Protein AF-X1TQ91-F1 (afdb_monomer_lite)

Foldseek 3Di:
DDPVVVVVVVVVVVVVVVCQDPLNVVLVVQCVPVHPVSSVVSVVVVVVVVVVVVVVVVVCVVVVCVVDVPVVVVVVVVVVVVVVVVVVD

Radius of gyration: 17.03 Å; chains: 1; bounding box: 46×28×34 Å

Structure (mmCIF, N/CA/C/O backbone):
data_AF-X1TQ91-F1
#
_entry.id   AF-X1TQ91-F1
#
loop_
_atom_site.group_PDB
_atom_site.id
_atom_site.type_symbol
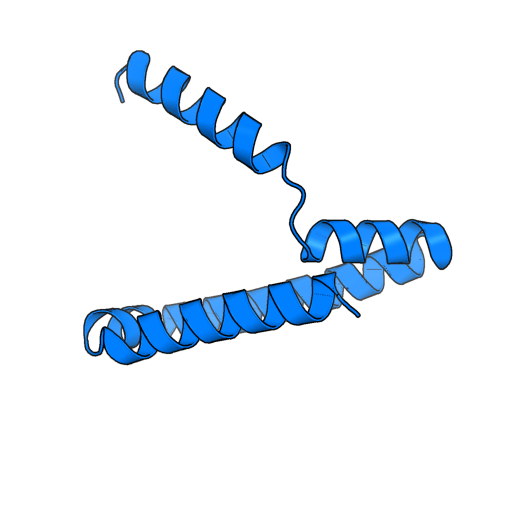_atom_site.label_atom_id
_atom_site.label_alt_id
_atom_site.label_comp_id
_atom_site.label_asym_id
_atom_site.label_entity_id
_atom_site.label_seq_id
_atom_site.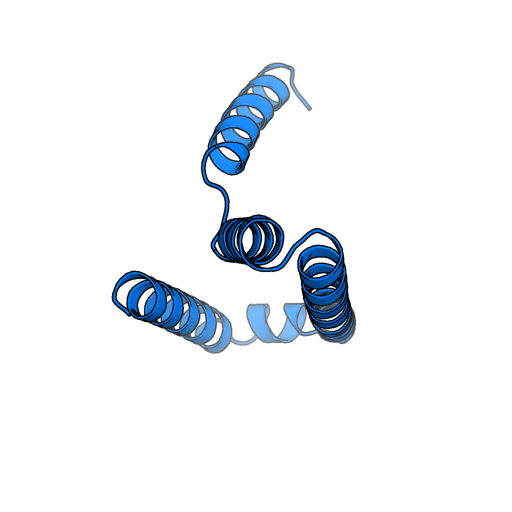pdbx_PDB_ins_code
_atom_site.Cartn_x
_atom_site.Cartn_y
_atom_site.Cartn_z
_atom_site.occupancy
_atom_site.B_iso_or_equiv
_atom_site.auth_seq_id
_atom_site.auth_comp_id
_atom_site.auth_asym_id
_atom_site.auth_atom_id
_atom_site.pdbx_PDB_model_num
ATOM 1 N N . MET A 1 1 ? 22.965 -8.225 5.201 1.00 64.81 1 MET A N 1
ATOM 2 C CA . MET A 1 1 ? 22.270 -6.977 5.596 1.00 64.81 1 MET A CA 1
ATOM 3 C C . MET A 1 1 ? 22.984 -6.423 6.816 1.00 64.81 1 MET A C 1
ATOM 5 O O . MET A 1 1 ? 23.208 -7.196 7.738 1.00 64.81 1 MET A O 1
ATOM 9 N N . SER A 1 2 ? 23.417 -5.158 6.809 1.00 87.56 2 SER A N 1
ATOM 10 C CA . SER A 1 2 ? 24.037 -4.570 8.005 1.00 87.56 2 SER A CA 1
ATOM 11 C C . SER A 1 2 ? 22.957 -4.267 9.048 1.00 87.56 2 SER A C 1
ATOM 13 O O . SER A 1 2 ? 21.789 -4.074 8.701 1.00 87.56 2 SER A O 1
ATOM 15 N N . PHE A 1 3 ? 23.333 -4.207 10.325 1.00 86.38 3 PHE A N 1
ATOM 16 C CA . PHE A 1 3 ? 22.413 -3.846 11.409 1.00 86.38 3 PHE A CA 1
ATOM 17 C C . PHE A 1 3 ? 21.740 -2.478 11.173 1.00 86.38 3 PHE A C 1
ATOM 19 O O . PHE A 1 3 ? 20.556 -2.308 11.455 1.00 86.38 3 PHE A O 1
ATOM 26 N N . GLY A 1 4 ? 22.448 -1.536 10.537 1.00 89.31 4 GLY A N 1
ATOM 27 C CA . G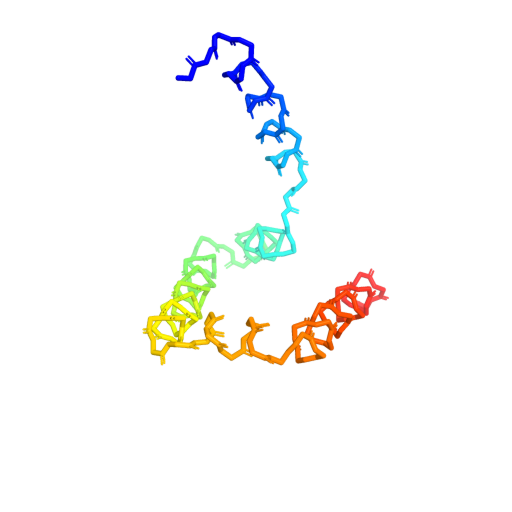LY A 1 4 ? 21.886 -0.245 10.129 1.00 89.31 4 GLY A CA 1
ATOM 28 C C . GLY A 1 4 ? 20.757 -0.364 9.096 1.00 89.31 4 GLY A C 1
ATOM 29 O O . GLY A 1 4 ? 19.764 0.352 9.194 1.00 89.31 4 GLY A O 1
ATOM 30 N N . THR A 1 5 ? 20.847 -1.307 8.150 1.00 89.00 5 THR A N 1
ATOM 31 C CA . THR A 1 5 ? 19.770 -1.566 7.176 1.00 89.00 5 THR A CA 1
ATOM 32 C C . THR A 1 5 ? 18.511 -2.112 7.851 1.00 89.00 5 THR A C 1
ATOM 34 O O . THR A 1 5 ? 17.408 -1.745 7.457 1.00 89.00 5 THR A O 1
ATOM 37 N N . LEU A 1 6 ? 18.660 -2.959 8.877 1.00 90.50 6 LEU A N 1
ATOM 38 C CA . LEU A 1 6 ? 17.523 -3.506 9.628 1.00 90.50 6 LEU A CA 1
ATOM 39 C C . LEU A 1 6 ? 16.776 -2.414 10.398 1.00 90.50 6 LEU A C 1
ATOM 41 O O . LEU A 1 6 ? 15.551 -2.368 10.350 1.00 90.50 6 LEU A O 1
ATOM 45 N N . ILE A 1 7 ? 17.507 -1.508 11.052 1.00 91.88 7 ILE A N 1
ATOM 46 C CA . ILE A 1 7 ? 16.909 -0.371 11.763 1.00 91.88 7 ILE A CA 1
ATOM 47 C C . ILE A 1 7 ? 16.186 0.561 10.785 1.00 91.88 7 ILE A C 1
ATOM 49 O O . ILE A 1 7 ? 15.036 0.925 11.023 1.00 91.88 7 ILE A O 1
ATOM 53 N N . ALA A 1 8 ? 16.819 0.912 9.661 1.00 89.12 8 ALA A N 1
ATOM 54 C CA . ALA A 1 8 ? 16.196 1.755 8.642 1.00 89.12 8 ALA A CA 1
ATOM 55 C C . ALA A 1 8 ? 14.921 1.114 8.066 1.00 89.12 8 ALA A C 1
ATOM 57 O O . ALA A 1 8 ? 13.891 1.777 7.958 1.00 89.12 8 ALA A O 1
ATOM 58 N N . PHE A 1 9 ? 14.961 -0.187 7.760 1.00 89.56 9 PHE A N 1
ATOM 59 C CA . PHE A 1 9 ? 13.789 -0.935 7.307 1.00 89.56 9 PHE A CA 1
ATOM 60 C C . PHE A 1 9 ? 12.669 -0.928 8.354 1.00 89.56 9 PHE A C 1
ATOM 62 O O . PHE A 1 9 ? 11.519 -0.667 8.008 1.00 89.56 9 PHE A O 1
ATOM 69 N N . ALA A 1 10 ? 12.999 -1.149 9.631 1.00 90.12 10 ALA A N 1
ATOM 70 C CA . ALA A 1 10 ? 12.026 -1.119 10.717 1.00 90.12 10 ALA A CA 1
ATOM 71 C C . ALA A 1 10 ? 11.318 0.243 10.803 1.00 90.12 10 ALA A C 1
ATOM 73 O O . ALA A 1 10 ? 10.091 0.285 10.791 1.00 90.12 10 ALA A O 1
ATOM 74 N N . PHE A 1 11 ? 12.055 1.358 10.782 1.00 91.75 11 PHE A N 1
ATOM 75 C CA . PHE A 1 11 ? 11.453 2.697 10.799 1.00 91.75 11 PHE A CA 1
ATOM 76 C C . PHE A 1 11 ? 10.560 2.975 9.585 1.00 91.75 11 PHE A C 1
ATOM 78 O O . PHE A 1 11 ? 9.451 3.484 9.747 1.00 91.75 11 PHE A O 1
ATOM 85 N N . VAL A 1 12 ? 11.002 2.607 8.379 1.00 88.81 12 VAL A N 1
ATOM 86 C CA . VAL A 1 12 ? 10.196 2.776 7.159 1.00 88.81 12 VAL A CA 1
ATOM 87 C C . VAL A 1 12 ? 8.925 1.928 7.226 1.00 88.81 12 VAL A C 1
ATOM 89 O O . VAL A 1 12 ? 7.838 2.432 6.954 1.00 88.81 12 VAL A O 1
ATOM 92 N N . SER A 1 13 ? 9.036 0.666 7.650 1.00 84.81 13 SER A N 1
ATOM 93 C CA . SER A 1 13 ? 7.882 -0.227 7.802 1.00 84.81 13 SER A CA 1
ATOM 94 C C . SER A 1 13 ? 6.884 0.276 8.848 1.00 84.81 13 SER A C 1
ATOM 96 O O . SER A 1 13 ? 5.680 0.225 8.606 1.00 84.81 13 SER A O 1
ATOM 98 N N . LEU A 1 14 ? 7.365 0.841 9.962 1.00 86.25 14 LEU A N 1
ATOM 99 C CA . LEU A 1 14 ? 6.518 1.475 10.972 1.00 86.25 14 LEU A CA 1
ATOM 100 C C . LEU A 1 14 ? 5.765 2.672 10.383 1.00 86.25 14 LEU A C 1
ATOM 102 O O . LEU A 1 14 ? 4.553 2.771 10.552 1.00 86.25 14 LEU A O 1
ATOM 106 N N . GLY A 1 15 ? 6.447 3.538 9.627 1.00 85.69 15 GLY A N 1
ATOM 107 C CA . GLY A 1 15 ? 5.805 4.655 8.928 1.00 85.69 15 GLY A CA 1
ATOM 108 C C . GLY A 1 15 ? 4.729 4.204 7.933 1.00 85.69 15 GLY A C 1
ATOM 109 O O . GLY A 1 15 ? 3.647 4.791 7.883 1.00 85.69 15 GLY A O 1
ATOM 110 N N . MET A 1 16 ? 4.991 3.126 7.186 1.00 80.81 16 MET A N 1
ATOM 111 C CA . MET A 1 16 ? 4.028 2.549 6.241 1.00 80.81 16 MET A CA 1
ATOM 112 C C . MET A 1 16 ? 2.805 1.950 6.943 1.00 80.81 16 MET A C 1
ATOM 114 O O . MET A 1 16 ? 1.686 2.161 6.487 1.00 80.81 16 MET A O 1
ATOM 118 N N . VAL A 1 17 ? 2.991 1.247 8.065 1.00 77.12 17 VAL A N 1
ATOM 119 C CA . VAL A 1 17 ? 1.884 0.677 8.855 1.00 77.12 17 VAL A CA 1
ATOM 120 C C . VAL A 1 17 ? 1.003 1.770 9.463 1.00 77.12 17 VAL A C 1
ATOM 122 O O . VAL A 1 17 ? -0.216 1.617 9.507 1.00 77.12 17 VAL A O 1
ATOM 125 N N . CYS A 1 18 ? 1.597 2.888 9.892 1.00 74.94 18 CYS A N 1
ATOM 126 C CA . CYS A 1 18 ? 0.859 4.024 10.447 1.00 74.94 18 CYS A CA 1
ATOM 127 C C . CYS A 1 18 ? 0.007 4.780 9.417 1.00 74.94 18 CYS A C 1
ATOM 129 O O . CYS A 1 18 ? -0.870 5.540 9.817 1.00 74.94 18 CYS A O 1
ATOM 131 N N . SER A 1 19 ? 0.239 4.581 8.117 1.00 75.50 19 SER A N 1
ATOM 132 C CA . SER A 1 19 ? -0.580 5.143 7.038 1.00 75.50 19 SER A CA 1
ATOM 133 C C . SER A 1 19 ? -1.488 4.050 6.465 1.00 75.50 19 SER A C 1
ATOM 135 O O . SER A 1 19 ? -1.186 3.518 5.392 1.00 75.50 19 SER A O 1
ATOM 137 N N . PRO A 1 20 ? -2.579 3.658 7.166 1.00 70.31 20 PRO A N 1
ATOM 138 C CA . PRO A 1 20 ? -3.484 2.637 6.665 1.00 70.31 20 PRO A CA 1
ATOM 139 C C . PRO A 1 20 ? -4.011 3.088 5.305 1.00 70.31 20 PRO A C 1
ATOM 141 O O . PRO A 1 20 ? -4.638 4.138 5.177 1.00 70.31 20 PRO A O 1
ATOM 144 N N . GLY A 1 21 ? -3.706 2.310 4.268 1.00 76.12 21 GLY A N 1
ATOM 145 C CA . GLY A 1 21 ? -4.069 2.677 2.907 1.00 76.12 21 GLY A CA 1
ATOM 146 C C . GLY A 1 21 ? -5.592 2.726 2.697 1.00 76.12 21 GLY A C 1
ATOM 147 O O . GLY A 1 21 ? -6.351 2.172 3.499 1.00 76.12 21 GLY A O 1
ATOM 148 N N . PRO A 1 22 ? -6.052 3.289 1.566 1.00 73.50 22 PRO A N 1
ATOM 149 C CA . PRO A 1 22 ? -7.474 3.395 1.217 1.00 73.50 22 PRO A CA 1
ATOM 150 C C . PRO A 1 22 ? -8.213 2.054 1.300 1.00 73.50 22 PRO A C 1
ATOM 152 O O . PRO A 1 22 ? -9.339 1.983 1.781 1.00 73.50 22 PRO A O 1
ATOM 155 N N . ASN A 1 23 ? -7.540 0.968 0.908 1.00 76.69 23 ASN A N 1
ATOM 156 C CA . ASN A 1 23 ? -8.057 -0.394 1.017 1.00 76.69 23 ASN A CA 1
ATOM 157 C C . ASN A 1 23 ? -8.333 -0.816 2.472 1.00 76.69 23 ASN A C 1
ATOM 159 O O . ASN A 1 23 ? -9.369 -1.407 2.767 1.00 76.69 23 ASN A O 1
ATOM 163 N N . MET A 1 24 ? -7.418 -0.503 3.394 1.00 77.12 24 MET A N 1
ATOM 164 C CA . MET A 1 24 ? -7.570 -0.849 4.809 1.00 77.12 24 MET A CA 1
ATOM 165 C C . MET A 1 24 ? -8.683 -0.021 5.452 1.00 77.12 24 MET A C 1
ATOM 167 O O . MET A 1 24 ? -9.513 -0.574 6.168 1.00 77.12 24 MET A O 1
ATOM 171 N N . ILE A 1 25 ? -8.751 1.276 5.135 1.00 80.75 25 ILE A N 1
ATOM 172 C CA . ILE A 1 25 ? -9.825 2.170 5.590 1.00 80.75 25 ILE A CA 1
ATOM 173 C C . ILE A 1 25 ? -11.186 1.685 5.070 1.00 80.75 25 ILE A C 1
ATOM 175 O O . ILE A 1 25 ? -12.142 1.613 5.841 1.00 80.75 25 ILE A O 1
ATOM 179 N N . TYR A 1 26 ? -11.269 1.277 3.799 1.00 79.19 26 TYR A N 1
ATOM 180 C CA . TYR A 1 26 ? -12.479 0.700 3.209 1.00 79.19 26 TYR A CA 1
ATOM 181 C C . TYR A 1 26 ? -12.934 -0.563 3.951 1.00 79.19 26 TYR A C 1
ATOM 183 O O . TYR A 1 26 ? -14.101 -0.674 4.333 1.00 79.19 26 TYR A O 1
ATOM 191 N N . LEU A 1 27 ? -12.009 -1.494 4.210 1.00 77.25 27 LEU A N 1
ATOM 192 C CA . LEU A 1 27 ? -12.306 -2.737 4.921 1.00 77.25 27 LEU A CA 1
ATOM 193 C C . LEU A 1 27 ? -12.786 -2.480 6.352 1.00 77.25 27 LEU A C 1
ATOM 195 O O . LEU A 1 27 ? -13.758 -3.094 6.794 1.00 77.25 27 LEU A O 1
ATOM 199 N N . ILE A 1 28 ? -12.116 -1.572 7.066 1.00 80.50 28 ILE A N 1
ATOM 200 C CA . ILE A 1 28 ? -12.459 -1.182 8.437 1.00 80.50 28 ILE A CA 1
ATOM 201 C C . ILE A 1 28 ? -13.843 -0.529 8.455 1.00 80.50 28 ILE A C 1
ATOM 203 O O . ILE A 1 28 ? -14.707 -0.960 9.214 1.00 80.50 28 ILE A O 1
ATOM 207 N N . SER A 1 29 ? -14.087 0.441 7.571 1.00 80.00 29 SER A N 1
ATOM 208 C CA . SER A 1 29 ? -15.370 1.140 7.465 1.00 80.00 29 SER A CA 1
ATOM 209 C C . SER A 1 29 ? -16.517 0.165 7.195 1.00 80.00 29 SER A C 1
ATOM 211 O O . SER A 1 29 ? -17.502 0.156 7.934 1.00 80.00 29 SER A O 1
ATOM 213 N N . ARG A 1 30 ? -16.363 -0.742 6.217 1.00 77.56 30 ARG A N 1
ATOM 214 C CA . ARG A 1 30 ? -17.360 -1.782 5.905 1.00 77.56 30 ARG A CA 1
ATOM 215 C C . ARG A 1 30 ? -17.562 -2.780 7.044 1.00 77.56 30 ARG A C 1
ATOM 217 O O . ARG A 1 30 ? -18.699 -3.160 7.312 1.00 77.56 30 ARG A O 1
ATOM 224 N N . SER A 1 31 ? -16.493 -3.183 7.730 1.00 79.62 31 SER A N 1
ATOM 225 C CA . SER A 1 31 ? -16.569 -4.127 8.855 1.00 79.62 31 SER A CA 1
ATOM 226 C C . SER A 1 31 ? -17.281 -3.531 10.069 1.00 79.62 31 SER A C 1
ATOM 228 O O . SER A 1 31 ? -18.023 -4.239 10.748 1.00 79.62 31 SER A O 1
ATOM 230 N N . ILE A 1 32 ? -17.063 -2.240 10.339 1.00 80.38 32 ILE A N 1
ATOM 231 C CA . ILE A 1 32 ? -17.684 -1.522 11.458 1.00 80.38 32 ILE A CA 1
ATOM 232 C C . ILE A 1 32 ? -19.149 -1.196 11.147 1.00 80.38 32 ILE A C 1
ATOM 234 O O . ILE A 1 32 ? -20.010 -1.415 11.992 1.00 80.38 32 ILE A O 1
ATOM 238 N N . THR A 1 33 ? -19.454 -0.707 9.941 1.00 82.00 33 THR A N 1
ATOM 239 C CA . THR A 1 33 ? -20.815 -0.259 9.585 1.00 82.00 33 THR A CA 1
ATOM 240 C C . THR A 1 33 ? -21.770 -1.392 9.219 1.00 82.00 33 THR A C 1
ATOM 242 O O . THR A 1 33 ? -22.964 -1.273 9.474 1.00 82.00 33 THR A O 1
ATOM 245 N N . GLN A 1 34 ? -21.282 -2.483 8.620 1.00 74.88 34 GLN A N 1
ATOM 246 C CA . GLN A 1 34 ? -22.127 -3.570 8.098 1.00 74.88 34 GLN A CA 1
ATOM 247 C C . GLN A 1 34 ? -21.811 -4.947 8.708 1.00 74.88 34 GLN A C 1
ATOM 249 O O . GLN A 1 34 ? -22.334 -5.971 8.266 1.00 74.88 34 GLN A O 1
ATOM 254 N N . GLY A 1 35 ? -20.985 -4.979 9.757 1.00 82.56 35 GLY A N 1
ATOM 255 C CA . GLY A 1 35 ? -20.654 -6.180 10.519 1.00 82.56 35 GLY A CA 1
ATOM 256 C C . GLY A 1 35 ? -19.533 -7.033 9.913 1.00 82.56 35 GLY A C 1
ATOM 257 O O . GLY A 1 35 ? -19.078 -6.840 8.784 1.00 82.56 35 GLY A O 1
ATOM 258 N N . ARG A 1 36 ? -19.083 -8.037 10.683 1.00 76.19 36 ARG A N 1
ATOM 259 C CA . ARG A 1 36 ? -17.935 -8.903 10.333 1.00 76.19 36 ARG A CA 1
ATOM 260 C C . ARG A 1 36 ? -18.070 -9.592 8.974 1.00 76.19 36 ARG A C 1
ATOM 262 O O . ARG A 1 36 ? -17.076 -9.712 8.267 1.00 76.19 36 ARG A O 1
ATOM 269 N N . MET A 1 37 ? -19.273 -10.026 8.595 1.00 77.75 37 MET A N 1
ATOM 270 C CA . MET A 1 37 ? -19.494 -10.717 7.318 1.00 77.75 37 MET A CA 1
ATOM 271 C C . MET A 1 37 ? -19.280 -9.801 6.107 1.00 77.75 37 MET A C 1
ATOM 273 O O . MET A 1 37 ? -18.654 -10.222 5.137 1.00 77.75 37 MET A O 1
ATOM 277 N N . ALA A 1 38 ? -19.710 -8.537 6.178 1.00 73.94 38 ALA A N 1
ATOM 278 C CA . ALA A 1 38 ? -19.459 -7.558 5.118 1.00 73.94 38 ALA A CA 1
ATOM 279 C C . ALA A 1 38 ? -17.956 -7.250 4.966 1.00 73.94 38 ALA A C 1
ATOM 281 O O . ALA A 1 38 ? -17.456 -7.082 3.849 1.00 73.94 38 ALA A O 1
ATOM 282 N N . GLY A 1 39 ? -17.220 -7.258 6.083 1.00 77.62 39 GLY A N 1
ATOM 283 C CA . GLY A 1 39 ? -15.760 -7.170 6.105 1.00 77.62 39 GLY A CA 1
ATOM 284 C C . GLY A 1 39 ? -15.073 -8.333 5.389 1.00 77.62 39 GLY A C 1
ATOM 285 O O . GLY A 1 39 ? -14.212 -8.113 4.541 1.00 77.62 39 GLY A O 1
ATOM 286 N N . VAL A 1 40 ? -15.490 -9.572 5.675 1.00 79.94 40 VAL A N 1
ATOM 287 C CA . VAL A 1 40 ? -14.927 -10.783 5.046 1.00 79.94 40 VAL A CA 1
ATOM 288 C C . VAL A 1 40 ? -15.218 -10.830 3.545 1.00 79.94 40 VAL A C 1
ATOM 290 O O . VAL A 1 40 ? -14.327 -11.156 2.767 1.00 79.94 40 VAL A O 1
ATOM 293 N N . ILE A 1 41 ? -16.424 -10.456 3.109 1.00 82.44 41 ILE A N 1
ATOM 294 C CA . ILE A 1 41 ? -16.757 -10.404 1.675 1.00 82.44 41 ILE A CA 1
ATOM 295 C C . ILE A 1 41 ? -15.899 -9.352 0.959 1.00 82.44 41 ILE A C 1
ATOM 297 O O . ILE A 1 41 ? -15.349 -9.624 -0.108 1.00 82.44 41 ILE A O 1
ATOM 301 N N . SER A 1 42 ? -15.720 -8.177 1.572 1.00 80.94 42 SER A N 1
ATOM 302 C CA . SER A 1 42 ? -14.832 -7.133 1.044 1.00 80.94 42 SER A CA 1
ATOM 303 C C . SER A 1 42 ? -13.383 -7.625 0.953 1.00 80.94 42 SER A C 1
ATOM 305 O O . SER A 1 42 ? -12.720 -7.405 -0.057 1.00 80.94 42 SER A O 1
ATOM 307 N N . LEU A 1 43 ? -12.908 -8.356 1.968 1.00 83.69 43 LEU A N 1
ATOM 308 C CA . LEU A 1 43 ? -11.574 -8.957 1.978 1.00 83.69 43 LEU A CA 1
ATOM 309 C C . LEU A 1 43 ? -11.393 -9.954 0.831 1.00 83.69 43 LEU A C 1
ATOM 311 O O . LEU A 1 43 ? -10.376 -9.908 0.147 1.00 83.69 43 LEU A O 1
ATOM 315 N N . LEU A 1 44 ? -12.371 -10.831 0.596 1.00 85.00 44 LEU A N 1
ATOM 316 C CA . LEU A 1 44 ? -12.322 -11.801 -0.500 1.00 85.00 44 LEU A CA 1
ATOM 317 C C . LEU A 1 44 ? -12.272 -11.110 -1.867 1.00 85.00 44 LEU A C 1
ATOM 319 O O . LEU A 1 44 ? -11.493 -11.523 -2.724 1.00 85.00 44 LEU A O 1
ATOM 323 N N . GLY A 1 45 ? -13.038 -10.031 -2.053 1.00 84.31 45 GLY A N 1
ATOM 324 C CA . GLY A 1 45 ? -12.976 -9.215 -3.269 1.00 84.31 45 GLY A CA 1
ATOM 325 C C . GLY A 1 45 ? -11.590 -8.604 -3.494 1.00 84.31 45 GLY A C 1
ATOM 326 O O . GLY A 1 45 ? -11.044 -8.683 -4.594 1.00 84.31 45 GLY A O 1
ATOM 327 N N . VAL A 1 46 ? -10.979 -8.068 -2.436 1.00 85.50 46 VAL A N 1
ATOM 328 C CA . VAL A 1 46 ? -9.613 -7.521 -2.478 1.00 85.50 46 VAL A CA 1
ATOM 329 C C . VAL A 1 46 ? -8.586 -8.610 -2.799 1.00 85.50 46 VAL A C 1
ATOM 331 O O . VAL A 1 46 ? -7.712 -8.403 -3.639 1.00 85.50 46 VAL A O 1
ATOM 334 N N . MET A 1 47 ? -8.705 -9.787 -2.182 1.00 86.44 47 MET A N 1
ATOM 335 C CA . MET A 1 47 ? -7.815 -10.926 -2.432 1.00 86.44 47 MET A CA 1
ATOM 336 C C . MET A 1 47 ? -7.914 -11.433 -3.873 1.00 86.44 47 MET A C 1
ATOM 338 O O . MET A 1 47 ? -6.891 -11.719 -4.491 1.00 86.44 47 MET A O 1
ATOM 342 N N . LEU A 1 48 ? -9.123 -11.491 -4.437 1.00 89.38 48 LEU A N 1
ATOM 343 C CA . LEU A 1 48 ? -9.330 -11.814 -5.850 1.00 89.38 48 LEU A CA 1
ATOM 344 C C . LEU A 1 48 ? -8.679 -10.776 -6.770 1.00 89.38 48 LEU A C 1
ATOM 346 O O . LEU A 1 48 ? -7.992 -11.150 -7.718 1.00 89.38 48 LEU A O 1
ATOM 350 N N . GLY A 1 49 ? -8.833 -9.485 -6.465 1.00 84.62 49 GLY A N 1
ATOM 351 C CA . GLY A 1 49 ? -8.157 -8.412 -7.197 1.00 84.62 49 GLY A CA 1
ATOM 352 C C . GLY A 1 49 ? -6.632 -8.552 -7.162 1.00 84.62 49 GLY A C 1
ATOM 353 O O . GLY A 1 49 ? -5.974 -8.446 -8.199 1.00 84.62 49 GLY A O 1
ATOM 354 N N . PHE A 1 50 ? -6.067 -8.876 -5.994 1.00 86.25 50 PHE A N 1
ATOM 355 C CA . PHE A 1 50 ? -4.636 -9.149 -5.868 1.00 86.25 50 P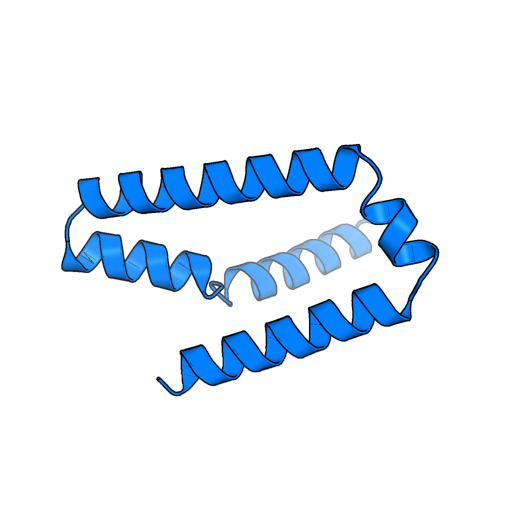HE A CA 1
ATOM 356 C C . PHE A 1 50 ? -4.194 -10.371 -6.666 1.00 86.25 50 PHE A C 1
ATOM 358 O O . PHE A 1 50 ? -3.152 -10.314 -7.309 1.00 86.25 50 PHE A O 1
ATOM 365 N N . LEU A 1 51 ? -4.977 -11.449 -6.678 1.00 88.50 51 LEU A N 1
ATOM 366 C CA . LEU A 1 51 ? -4.698 -12.632 -7.493 1.00 88.50 51 LEU A CA 1
ATOM 367 C C . LEU A 1 51 ? -4.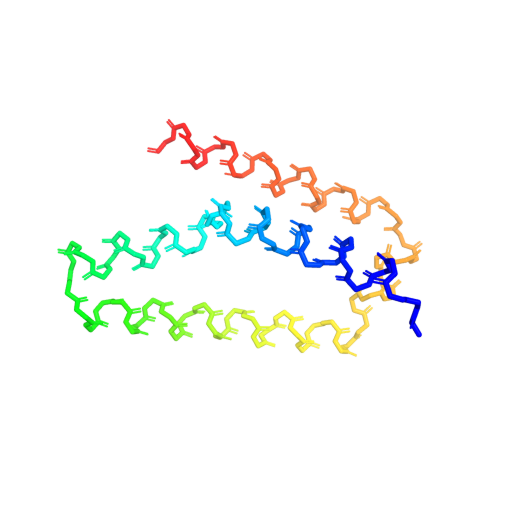610 -12.283 -8.980 1.00 88.50 51 LEU A C 1
ATOM 369 O O . LEU A 1 51 ? -3.634 -12.647 -9.630 1.00 88.50 51 LEU A O 1
ATOM 373 N N . VAL A 1 52 ? -5.578 -11.527 -9.503 1.00 88.06 52 VAL A N 1
ATOM 374 C CA . VAL A 1 52 ? -5.568 -11.073 -10.903 1.00 88.06 52 VAL A CA 1
ATOM 375 C C . VAL A 1 52 ? -4.328 -10.227 -11.195 1.00 88.06 52 VAL A C 1
ATOM 377 O O . VAL A 1 52 ? -3.648 -10.462 -12.193 1.00 88.06 52 VAL A O 1
ATOM 380 N N . TYR A 1 53 ? -3.990 -9.286 -10.310 1.00 84.44 53 TYR A N 1
ATOM 381 C CA . TYR A 1 53 ? -2.786 -8.463 -10.443 1.00 84.44 53 TYR A CA 1
ATOM 382 C C . TYR A 1 53 ? -1.494 -9.292 -10.423 1.00 84.44 53 TYR A C 1
ATOM 384 O O . TYR A 1 53 ? -0.613 -9.081 -11.258 1.00 84.44 53 TYR A O 1
ATOM 392 N N . ILE A 1 54 ? -1.367 -10.243 -9.495 1.00 87.12 54 ILE A N 1
ATOM 393 C CA . ILE A 1 54 ? -0.193 -11.117 -9.384 1.00 87.12 54 ILE A CA 1
ATOM 394 C C . ILE A 1 54 ? -0.049 -11.942 -10.658 1.00 87.12 54 ILE A C 1
ATOM 396 O O . ILE A 1 54 ? 1.032 -11.977 -11.238 1.00 87.12 54 ILE A O 1
ATOM 400 N N . ILE A 1 55 ? -1.139 -12.542 -11.132 1.00 89.56 55 ILE A N 1
ATOM 401 C CA . ILE A 1 55 ? -1.159 -13.324 -12.368 1.00 89.56 55 ILE A CA 1
ATOM 402 C C . ILE A 1 55 ? -0.739 -12.451 -13.560 1.00 89.56 55 ILE A C 1
ATOM 404 O O . ILE A 1 55 ? 0.159 -12.832 -14.306 1.00 89.56 55 ILE A O 1
ATOM 408 N N . ALA A 1 56 ? -1.303 -11.247 -13.703 1.00 85.06 56 ALA A N 1
ATOM 409 C CA . ALA A 1 56 ? -0.904 -10.299 -14.748 1.00 85.06 56 ALA A CA 1
ATOM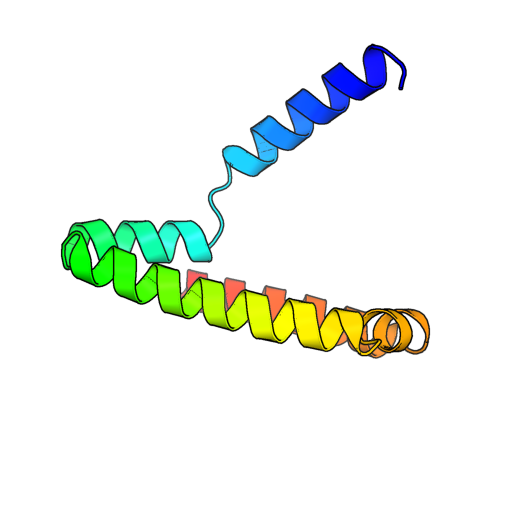 410 C C . ALA A 1 56 ? 0.587 -9.924 -14.655 1.00 85.06 56 ALA A C 1
ATOM 412 O O . ALA A 1 56 ? 1.286 -9.856 -15.667 1.00 85.06 56 ALA A O 1
ATOM 413 N N . THR A 1 57 ? 1.098 -9.742 -13.436 1.00 84.44 57 THR A N 1
ATOM 414 C CA . THR A 1 57 ? 2.517 -9.473 -13.174 1.00 84.44 57 THR A CA 1
ATOM 415 C C . THR A 1 57 ? 3.403 -10.640 -13.596 1.00 84.44 57 THR A C 1
ATOM 417 O O . THR A 1 57 ? 4.414 -10.424 -14.265 1.00 84.44 57 THR A O 1
ATOM 420 N N . MET A 1 58 ? 2.997 -11.876 -13.289 1.00 84.00 58 MET A N 1
ATOM 421 C CA . MET A 1 58 ? 3.697 -13.091 -13.714 1.00 84.00 58 MET A CA 1
ATOM 422 C C . MET A 1 58 ? 3.697 -13.268 -15.236 1.00 84.00 58 MET A C 1
ATOM 424 O O . MET A 1 58 ? 4.697 -13.718 -15.788 1.00 84.00 58 MET A O 1
ATOM 428 N N . PHE A 1 59 ? 2.629 -12.860 -15.925 1.00 83.62 59 PHE A N 1
ATOM 429 C CA . PHE A 1 59 ? 2.562 -12.859 -17.391 1.00 83.62 59 PHE A CA 1
ATOM 430 C C . PHE A 1 59 ? 3.390 -11.751 -18.064 1.00 83.62 59 PHE A C 1
ATOM 432 O O . PHE A 1 59 ? 3.387 -11.646 -19.288 1.00 83.62 59 PHE A O 1
ATOM 439 N N . GLY A 1 60 ? 4.136 -10.947 -17.301 1.00 80.06 60 GLY A N 1
ATOM 440 C CA . GLY A 1 60 ? 5.089 -9.990 -17.858 1.00 80.06 60 GLY A CA 1
ATOM 441 C C . GLY A 1 60 ? 4.623 -8.538 -17.841 1.00 80.06 60 GLY A C 1
ATOM 442 O O . GLY A 1 60 ? 5.214 -7.717 -18.539 1.00 80.06 60 GLY A O 1
ATOM 443 N N . LEU A 1 61 ? 3.639 -8.169 -17.008 1.00 77.62 61 LEU A N 1
ATOM 444 C CA . LEU A 1 61 ? 3.321 -6.752 -16.760 1.00 77.62 61 LEU A CA 1
ATOM 445 C C . LEU A 1 61 ? 4.568 -5.960 -16.327 1.00 77.62 61 LEU A C 1
ATOM 447 O O . LEU A 1 61 ? 4.751 -4.815 -16.730 1.00 77.62 61 LEU A O 1
ATOM 451 N N . THR A 1 62 ? 5.475 -6.592 -15.576 1.00 77.44 62 THR A N 1
ATOM 452 C CA . THR A 1 62 ? 6.766 -5.999 -15.198 1.00 77.44 62 THR A CA 1
ATOM 453 C C . THR A 1 62 ? 7.623 -5.659 -16.417 1.00 77.44 62 THR A C 1
ATOM 455 O O . THR A 1 62 ? 8.278 -4.623 -16.424 1.00 77.44 62 THR A O 1
ATOM 458 N N . ILE A 1 63 ? 7.594 -6.496 -17.460 1.00 78.50 63 ILE A N 1
ATOM 459 C CA . ILE A 1 63 ? 8.328 -6.277 -18.715 1.00 78.50 63 ILE A CA 1
ATOM 460 C C . ILE A 1 63 ? 7.689 -5.126 -19.499 1.00 78.50 63 ILE A C 1
ATOM 462 O O . ILE A 1 63 ? 8.394 -4.296 -20.060 1.00 78.50 63 ILE A O 1
ATOM 466 N N . LEU A 1 64 ? 6.357 -5.028 -19.496 1.00 77.44 64 LEU A N 1
ATOM 467 C CA . LEU A 1 64 ? 5.639 -3.911 -20.115 1.00 77.44 64 LEU A CA 1
ATOM 468 C C . LEU A 1 64 ? 6.003 -2.572 -19.455 1.00 77.44 64 LEU A C 1
ATOM 470 O O . LEU A 1 64 ? 6.268 -1.591 -20.148 1.00 77.44 64 LEU A O 1
ATOM 474 N N . PHE A 1 65 ? 6.040 -2.534 -18.122 1.00 79.69 65 PHE A N 1
ATOM 475 C CA . PHE A 1 65 ? 6.362 -1.322 -17.368 1.00 79.69 65 PHE A CA 1
ATOM 476 C C . PHE A 1 65 ? 7.825 -0.893 -17.505 1.00 79.69 65 PHE A C 1
ATOM 478 O O . PHE A 1 65 ? 8.096 0.306 -17.499 1.00 79.69 65 PHE A O 1
ATOM 485 N N . THR A 1 66 ? 8.763 -1.831 -17.665 1.00 77.06 66 THR A N 1
ATOM 486 C CA . THR A 1 66 ? 10.172 -1.494 -17.923 1.00 77.06 66 THR A CA 1
ATOM 487 C C . THR A 1 66 ? 10.435 -1.137 -19.384 1.00 77.06 66 THR A C 1
ATOM 489 O O . THR A 1 66 ? 11.264 -0.269 -19.647 1.00 77.06 66 THR A O 1
ATOM 492 N N . ALA A 1 67 ? 9.724 -1.754 -20.334 1.00 82.62 67 ALA A N 1
ATOM 493 C CA . ALA A 1 67 ? 9.860 -1.464 -21.761 1.00 82.62 67 ALA A CA 1
ATOM 494 C C . ALA A 1 67 ? 9.224 -0.124 -22.161 1.00 82.62 67 ALA A C 1
ATOM 496 O O . ALA A 1 67 ? 9.762 0.574 -23.019 1.00 82.62 67 ALA A O 1
ATOM 497 N N . VAL A 1 68 ? 8.096 0.252 -21.545 1.00 84.69 68 VAL A N 1
ATOM 498 C CA . VAL A 1 68 ? 7.400 1.517 -21.825 1.00 84.69 68 VAL A CA 1
ATOM 499 C C . VAL A 1 68 ? 7.204 2.309 -20.526 1.00 84.69 68 VAL A C 1
ATOM 501 O O . VAL A 1 68 ? 6.142 2.223 -19.900 1.00 84.69 68 VAL A O 1
ATOM 504 N N . PRO A 1 69 ? 8.185 3.150 -20.138 1.00 79.00 69 PRO A N 1
ATOM 505 C CA . PRO A 1 69 ? 8.122 3.951 -18.910 1.00 79.00 69 PRO A CA 1
ATOM 506 C C . PRO A 1 69 ? 6.874 4.840 -18.836 1.00 79.00 69 PRO A C 1
ATOM 508 O O . PRO A 1 69 ? 6.322 5.071 -17.762 1.00 79.00 69 PRO A O 1
ATOM 511 N N . PHE A 1 70 ? 6.381 5.290 -19.994 1.00 85.38 70 PHE A N 1
ATOM 512 C CA . PHE A 1 70 ? 5.185 6.122 -20.097 1.00 85.38 70 PHE A CA 1
ATOM 513 C C . PHE A 1 70 ? 3.917 5.428 -19.571 1.00 85.38 70 PHE A C 1
ATOM 515 O O . PHE A 1 70 ? 3.074 6.078 -18.954 1.00 85.38 70 PHE A O 1
ATOM 522 N N . VAL A 1 71 ? 3.781 4.109 -19.763 1.00 83.06 71 VAL A N 1
ATOM 523 C CA . VAL A 1 71 ? 2.619 3.346 -19.271 1.00 83.06 71 VAL A CA 1
ATOM 524 C C . VAL A 1 71 ? 2.614 3.333 -17.746 1.00 83.06 71 VAL A C 1
ATOM 526 O O . VAL A 1 71 ? 1.586 3.601 -17.129 1.00 83.06 71 VAL A O 1
ATOM 529 N N . PHE A 1 72 ? 3.772 3.084 -17.134 1.00 82.62 72 PHE A N 1
ATOM 530 C CA . PHE A 1 72 ? 3.912 3.082 -15.681 1.00 82.62 72 PHE A CA 1
ATOM 531 C C . PHE A 1 72 ? 3.629 4.462 -15.069 1.00 82.62 72 PHE A C 1
ATOM 533 O O . PHE A 1 72 ? 2.876 4.559 -14.099 1.00 82.62 72 PHE A O 1
ATOM 540 N N . GLU A 1 73 ? 4.167 5.534 -15.659 1.00 85.38 73 GLU A N 1
ATOM 541 C CA . GLU A 1 73 ? 3.903 6.904 -15.198 1.00 85.38 73 GLU A CA 1
ATOM 542 C C . GLU A 1 73 ? 2.426 7.289 -15.345 1.00 85.38 73 GLU A C 1
ATOM 544 O O . GLU A 1 73 ? 1.838 7.850 -14.422 1.00 85.38 73 GLU A O 1
ATOM 549 N N . THR A 1 74 ? 1.785 6.903 -16.451 1.00 89.75 74 THR A N 1
ATOM 550 C CA . THR A 1 74 ? 0.348 7.142 -16.653 1.00 89.75 74 THR A CA 1
ATOM 551 C C . THR A 1 74 ? -0.485 6.445 -15.580 1.00 89.75 74 THR A C 1
ATOM 553 O O . THR A 1 74 ? -1.353 7.070 -14.974 1.00 89.75 74 THR A O 1
ATOM 556 N N . VAL A 1 75 ? -0.202 5.169 -15.292 1.00 86.19 75 VAL A N 1
ATOM 557 C CA . VAL A 1 75 ? -0.914 4.405 -14.254 1.00 86.19 75 VAL A CA 1
ATOM 558 C C . VAL A 1 75 ? -0.683 5.008 -12.866 1.00 86.19 75 VAL A C 1
ATOM 560 O O . VAL A 1 75 ? -1.634 5.130 -12.094 1.00 86.19 75 VAL A O 1
ATOM 563 N N . LYS A 1 76 ? 0.545 5.442 -12.551 1.00 84.44 76 LYS A N 1
ATOM 564 C CA . LYS A 1 76 ? 0.854 6.138 -11.292 1.00 84.44 76 LYS A CA 1
ATOM 565 C C . LYS A 1 76 ? 0.041 7.419 -11.130 1.00 84.44 76 LYS A C 1
ATOM 567 O O . LYS A 1 76 ? -0.580 7.611 -10.086 1.00 84.44 76 LYS A O 1
ATOM 572 N N . ILE A 1 77 ? 0.037 8.284 -12.144 1.00 90.56 77 ILE A N 1
ATOM 573 C CA . ILE A 1 77 ? -0.671 9.570 -12.095 1.00 90.56 77 ILE A CA 1
ATOM 574 C C . ILE A 1 77 ? -2.186 9.343 -12.036 1.00 90.56 77 ILE A C 1
ATOM 576 O O . ILE A 1 77 ? -2.862 9.963 -11.217 1.00 90.56 77 ILE A O 1
ATOM 580 N N . ALA A 1 78 ? -2.717 8.415 -12.836 1.00 90.81 78 ALA A N 1
ATOM 581 C CA . ALA A 1 78 ? -4.132 8.052 -12.810 1.00 90.81 78 ALA A CA 1
ATOM 582 C C . ALA A 1 78 ? -4.557 7.500 -11.440 1.00 90.81 78 ALA A C 1
ATOM 584 O O . ALA A 1 78 ? -5.600 7.887 -10.917 1.00 90.81 78 ALA A O 1
ATOM 585 N N . GLY A 1 79 ? -3.730 6.650 -10.823 1.00 84.81 79 GLY A N 1
ATOM 586 C CA . GLY A 1 79 ? -3.961 6.141 -9.472 1.00 84.81 79 GLY A CA 1
ATOM 587 C C . GLY A 1 79 ? -3.961 7.251 -8.420 1.00 84.81 79 GLY A C 1
ATOM 588 O O . GLY A 1 79 ? -4.869 7.311 -7.596 1.00 84.81 79 GLY A O 1
ATOM 589 N N . ALA A 1 80 ? -2.996 8.173 -8.475 1.00 87.12 80 ALA A N 1
ATOM 590 C CA . ALA A 1 80 ? -2.956 9.327 -7.577 1.00 87.12 80 ALA A CA 1
ATOM 591 C C . ALA A 1 80 ? -4.198 10.221 -7.735 1.00 87.12 80 ALA A C 1
ATOM 593 O O . ALA A 1 80 ? -4.810 10.601 -6.739 1.00 87.12 80 ALA A O 1
ATOM 594 N N . ALA A 1 81 ? -4.615 10.498 -8.974 1.00 90.62 81 ALA A N 1
ATOM 595 C CA . ALA A 1 81 ? -5.827 11.260 -9.262 1.00 90.62 81 ALA A CA 1
ATOM 596 C C . ALA A 1 81 ? -7.092 10.556 -8.743 1.00 90.62 81 ALA A C 1
ATOM 598 O O . ALA A 1 81 ? -7.945 11.202 -8.140 1.00 90.62 81 ALA A O 1
ATOM 599 N N . TYR A 1 82 ? -7.193 9.232 -8.910 1.00 85.12 82 TYR A N 1
ATOM 600 C CA . TYR A 1 82 ? -8.306 8.441 -8.381 1.00 85.12 82 TYR A CA 1
ATOM 601 C C . TYR A 1 82 ? -8.378 8.497 -6.850 1.00 85.12 82 TYR A C 1
ATOM 603 O O . TYR A 1 82 ? -9.457 8.662 -6.288 1.00 85.12 82 TYR A O 1
ATOM 611 N N . LEU A 1 83 ? -7.234 8.408 -6.165 1.00 82.31 83 LEU A N 1
ATOM 612 C CA . LEU A 1 83 ? -7.186 8.521 -4.707 1.00 82.31 83 LEU A CA 1
ATOM 613 C C . LEU A 1 83 ? -7.547 9.925 -4.215 1.00 82.31 83 LEU A C 1
ATOM 615 O O . LEU A 1 83 ? -8.245 10.042 -3.213 1.00 82.31 83 LEU A O 1
ATOM 619 N N . LEU A 1 84 ? -7.117 10.976 -4.920 1.00 86.06 84 LEU A N 1
ATOM 620 C CA . LEU A 1 84 ? -7.530 12.351 -4.625 1.00 86.06 84 LEU A CA 1
ATOM 621 C C . LEU A 1 84 ? -9.039 12.535 -4.808 1.00 86.06 84 LEU A C 1
ATOM 623 O O . LEU A 1 84 ? -9.679 13.163 -3.971 1.00 86.06 84 LEU A O 1
ATOM 627 N N . TRP A 1 85 ? -9.608 11.957 -5.870 1.00 85.81 85 TRP A N 1
ATOM 628 C CA . TRP A 1 85 ? -11.050 11.986 -6.104 1.00 85.81 85 TRP A CA 1
ATOM 629 C C . TRP A 1 85 ? -11.817 11.268 -4.988 1.00 85.81 85 TRP A C 1
ATOM 631 O O . TRP A 1 85 ? -12.742 11.844 -4.427 1.00 85.81 85 TRP A O 1
ATOM 641 N N . LEU A 1 86 ? -11.384 10.064 -4.598 1.00 79.50 86 LEU A N 1
ATOM 642 C CA . LEU A 1 86 ? -11.981 9.310 -3.489 1.00 79.50 86 LEU A CA 1
ATOM 643 C C . LEU A 1 86 ? -11.841 10.038 -2.141 1.00 79.50 86 LEU A C 1
ATOM 645 O O . LEU A 1 86 ? -12.690 9.900 -1.273 1.00 79.50 86 LEU A O 1
ATOM 649 N N . ALA A 1 87 ? -10.762 10.798 -1.939 1.00 77.44 87 ALA A N 1
ATOM 650 C CA . ALA A 1 87 ? -10.575 11.569 -0.713 1.00 77.44 87 ALA A CA 1
ATOM 651 C C . ALA A 1 87 ? -11.549 12.754 -0.603 1.00 77.44 87 ALA A C 1
ATOM 653 O O . ALA A 1 87 ? -11.854 13.183 0.507 1.00 77.44 87 ALA A O 1
ATOM 654 N N . TRP A 1 88 ? -12.010 13.293 -1.736 1.00 79.19 88 TRP A N 1
ATOM 655 C CA . TRP A 1 88 ? -12.897 14.458 -1.781 1.00 79.19 88 TRP A CA 1
ATOM 656 C C . TRP A 1 88 ? -14.384 14.099 -1.934 1.00 79.19 88 TRP A C 1
ATOM 658 O O . TRP A 1 88 ? -15.233 14.979 -1.792 1.00 79.19 88 TRP A O 1
ATOM 668 N N . ASN A 1 89 ? -14.703 12.835 -2.226 1.00 58.22 89 ASN A N 1
ATOM 669 C CA . ASN A 1 89 ? -16.061 12.350 -2.487 1.00 58.22 89 ASN A CA 1
ATOM 670 C C . ASN A 1 89 ? -16.457 11.202 -1.556 1.00 58.22 89 ASN A C 1
ATOM 672 O O . ASN A 1 89 ? -17.436 11.371 -0.799 1.00 58.22 89 ASN A O 1
#

Organism: NCBI:txid412755

Sequence (89 aa):
MSFGTLIAFAFVSLGMVCSPGPNMIYLISRSITQGRMAGVISLLGVMLGFLVYIIATMFGLTILFTAVPFVFETVKIAGAAYLLWLAWN

Secondary structure (DSSP, 8-state):
--HHHHHHHHHHHHHHHHS--HHHHHHHHHHHHHHHHHHHHHHHHHHHHHHHHHHHIIIIIHHHHHH-HHHHHHHHHHHHHHHHHHHH-

pLDDT: mean 82.47, std 5.88, range [58.22, 91.88]

InterPro domains:
  IPR001123 Amino acid exporter protein, LeuE-type [PF01810] (16-89)
  IPR001123 Amino acid exporter protein, LeuE-type [PTHR30086] (1-89)